Protein AF-A0A2V1HLW5-F1 (afdb_monomer)

Secondary structure (DSSP, 8-state):
---HHHHHHHHHHHHHHHHHHHHHHHHHHHHHTPPPTT------TT---TT---S-PPPHHHHHHHHHHHHHHHHHHHHHHHHH-TTT--

Sequence (90 aa):
MIDWLSLLTVAVVALVASCVLVALFATGIKLFSTPPPDVAYTGSARDDETDDVAGSTRPLAATIGGIACFALAALGVLYGVYLIVPALHG

pLDDT: mean 84.18, std 15.28, range [52.44, 98.12]

Structure (mmCIF, N/CA/C/O backbone):
data_AF-A0A2V1HLW5-F1
#
_entry.id   AF-A0A2V1HLW5-F1
#
loop_
_atom_site.group_PDB
_atom_site.id
_atom_site.type_symbol
_atom_site.label_atom_id
_atom_site.label_alt_id
_atom_site.label_comp_id
_atom_site.label_asym_id
_atom_site.label_entity_id
_atom_site.label_seq_id
_atom_site.pdbx_PDB_ins_code
_atom_site.Cartn_x
_atom_site.Cartn_y
_atom_site.Cartn_z
_atom_site.occupancy
_atom_site.B_iso_or_equiv
_atom_site.auth_seq_id
_atom_site.auth_comp_id
_atom_site.auth_asym_id
_atom_site.auth_atom_id
_atom_site.pdbx_PDB_model_num
ATOM 1 N N . MET A 1 1 ? -17.180 -10.935 28.791 1.00 80.88 1 MET A N 1
ATOM 2 C CA . MET A 1 1 ? -16.936 -12.139 27.965 1.00 80.88 1 MET A CA 1
ATOM 3 C C . MET A 1 1 ? -16.033 -11.717 26.819 1.00 80.88 1 MET A C 1
ATOM 5 O O . MET A 1 1 ? -16.288 -10.657 26.266 1.00 80.88 1 MET A O 1
ATOM 9 N N . ILE A 1 2 ? -14.927 -12.427 26.573 1.00 91.25 2 ILE A N 1
ATOM 10 C CA . ILE A 1 2 ? -13.957 -12.026 25.542 1.00 91.25 2 ILE A CA 1
ATOM 11 C C . ILE A 1 2 ? -14.571 -12.282 24.165 1.00 91.25 2 ILE A C 1
ATOM 13 O O . ILE A 1 2 ? -15.174 -13.334 23.944 1.00 91.25 2 ILE A O 1
ATOM 17 N N . ASP A 1 3 ? -14.446 -11.319 23.262 1.00 92.88 3 ASP A N 1
ATOM 18 C CA . ASP A 1 3 ? -14.939 -11.475 21.901 1.00 92.88 3 ASP A CA 1
ATOM 19 C C . ASP A 1 3 ? -13.835 -12.086 21.030 1.00 92.88 3 ASP A C 1
ATOM 21 O O . ASP A 1 3 ? -12.990 -11.394 20.457 1.00 92.88 3 ASP A O 1
ATOM 25 N N . TRP A 1 4 ? -13.817 -13.419 20.980 1.00 96.88 4 TRP A N 1
ATOM 26 C CA . TRP A 1 4 ? -12.859 -14.190 20.187 1.00 96.88 4 TRP A CA 1
ATOM 27 C C . TRP A 1 4 ? -12.898 -13.834 18.697 1.00 96.88 4 TRP A C 1
ATOM 29 O O . TRP A 1 4 ? -11.872 -13.932 18.022 1.00 96.88 4 TRP A O 1
ATOM 39 N N . LEU A 1 5 ? -14.056 -13.398 18.188 1.00 96.75 5 LEU A N 1
ATOM 40 C CA . LEU A 1 5 ? -14.222 -13.038 16.786 1.00 96.75 5 LEU A CA 1
ATOM 41 C C . LEU A 1 5 ? -13.482 -11.733 16.467 1.00 96.75 5 LEU A C 1
ATOM 43 O O . LEU A 1 5 ? -12.774 -11.663 15.465 1.00 96.75 5 LEU A O 1
ATOM 47 N N . SER A 1 6 ? -13.576 -10.736 17.351 1.00 95.12 6 SER A N 1
ATOM 48 C CA . SER A 1 6 ? -12.870 -9.453 17.213 1.00 95.12 6 SER A CA 1
ATOM 49 C C . SER A 1 6 ? -11.342 -9.601 17.249 1.00 95.12 6 SER A C 1
ATOM 51 O O . SER A 1 6 ? -10.625 -8.888 16.552 1.00 95.12 6 SER A O 1
ATOM 53 N N . LEU A 1 7 ? -10.813 -10.549 18.027 1.00 95.25 7 LEU A N 1
ATOM 54 C CA . LEU A 1 7 ? -9.372 -10.827 18.025 1.00 95.25 7 LEU A CA 1
ATOM 55 C C . LEU A 1 7 ? -8.921 -11.479 16.710 1.00 95.25 7 LEU A C 1
ATOM 57 O O . LEU A 1 7 ? -7.876 -11.121 16.163 1.00 95.25 7 LEU A O 1
ATOM 61 N N . LEU A 1 8 ? -9.717 -12.413 16.184 1.00 97.12 8 LEU A N 1
ATOM 62 C CA . LEU A 1 8 ? -9.416 -13.101 14.930 1.00 97.12 8 LEU A CA 1
ATOM 63 C C . LEU A 1 8 ? -9.443 -12.144 13.731 1.00 97.12 8 LEU A C 1
ATOM 65 O O . LEU A 1 8 ? -8.579 -12.242 12.861 1.00 97.12 8 LEU A O 1
ATOM 69 N N . THR A 1 9 ? -10.382 -11.194 13.687 1.00 96.94 9 THR A N 1
ATOM 70 C CA . THR A 1 9 ? -10.445 -10.206 12.599 1.00 96.94 9 THR A CA 1
ATOM 71 C C . THR A 1 9 ? -9.207 -9.319 12.569 1.00 96.94 9 THR A C 1
ATOM 73 O O . THR A 1 9 ? -8.602 -9.179 11.509 1.00 96.94 9 THR A O 1
ATOM 76 N N . VAL A 1 10 ? -8.768 -8.779 13.710 1.00 95.75 10 VAL A N 1
ATOM 77 C CA . VAL A 1 10 ? -7.544 -7.961 13.783 1.00 95.75 10 VAL A CA 1
ATOM 78 C C . VAL A 1 10 ? -6.321 -8.769 13.355 1.00 95.75 10 VAL A C 1
ATOM 80 O O . VAL A 1 10 ? -5.508 -8.269 12.581 1.00 95.75 10 VAL A O 1
ATOM 83 N N . ALA A 1 11 ? -6.211 -10.025 13.799 1.00 97.31 11 ALA A N 1
ATOM 84 C CA . ALA A 1 11 ? -5.108 -10.899 13.412 1.00 97.31 11 ALA A CA 1
ATOM 85 C C . ALA A 1 11 ? -5.053 -11.115 11.890 1.00 97.31 11 ALA A C 1
ATOM 87 O O . ALA A 1 11 ? -3.991 -10.970 11.283 1.00 97.31 11 ALA A O 1
ATOM 88 N N . VAL A 1 12 ? -6.196 -11.405 11.259 1.00 98.12 12 VAL A N 1
ATOM 89 C CA . VAL A 1 12 ? -6.283 -11.596 9.804 1.00 98.12 12 VA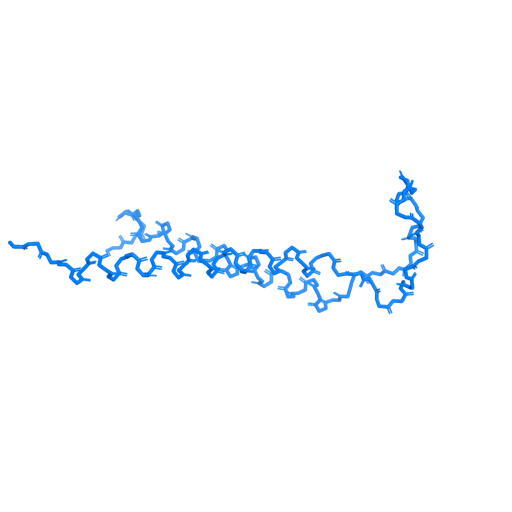L A CA 1
ATOM 90 C C . VAL A 1 12 ? -5.993 -10.295 9.059 1.00 98.12 12 VAL A C 1
ATOM 92 O O . VAL A 1 12 ? -5.198 -10.300 8.122 1.00 98.12 12 VAL A O 1
ATOM 95 N N . VAL A 1 13 ? -6.588 -9.174 9.476 1.00 96.75 13 VAL A N 1
ATOM 96 C CA . VAL A 1 13 ? -6.384 -7.870 8.827 1.00 96.75 13 VAL A CA 1
ATOM 97 C C . VAL A 1 13 ? -4.922 -7.442 8.918 1.00 96.75 13 VAL A C 1
ATOM 99 O O . VAL A 1 13 ? -4.350 -7.046 7.906 1.00 96.75 13 VAL A O 1
ATOM 102 N N . ALA A 1 14 ? -4.292 -7.571 10.088 1.00 95.50 14 ALA A N 1
ATOM 103 C CA . ALA A 1 14 ? -2.885 -7.234 10.277 1.00 95.50 14 ALA A CA 1
ATOM 104 C C . ALA A 1 14 ? -1.967 -8.114 9.416 1.00 95.50 14 ALA A C 1
ATOM 106 O O . ALA A 1 14 ? -1.050 -7.602 8.772 1.00 95.50 14 ALA A O 1
ATOM 107 N N . LEU A 1 15 ? -2.237 -9.423 9.357 1.00 97.94 15 LEU A N 1
ATOM 108 C CA . LEU A 1 15 ? -1.462 -10.356 8.541 1.00 97.94 15 LEU A CA 1
ATOM 109 C C . LEU A 1 15 ? -1.582 -10.024 7.048 1.00 97.94 15 LEU A C 1
ATOM 111 O O . LEU A 1 15 ? -0.572 -9.886 6.363 1.00 97.94 15 LEU A O 1
ATOM 115 N N . VAL A 1 16 ? -2.808 -9.842 6.552 1.00 98.12 16 VAL A N 1
ATOM 116 C CA . VAL A 1 16 ? -3.066 -9.518 5.143 1.00 98.12 16 VAL A CA 1
ATOM 117 C C . VAL A 1 16 ? -2.456 -8.167 4.778 1.00 98.12 16 VAL A C 1
ATOM 119 O O . VAL A 1 16 ? -1.764 -8.073 3.767 1.00 98.12 16 VAL A O 1
ATOM 122 N N . ALA A 1 17 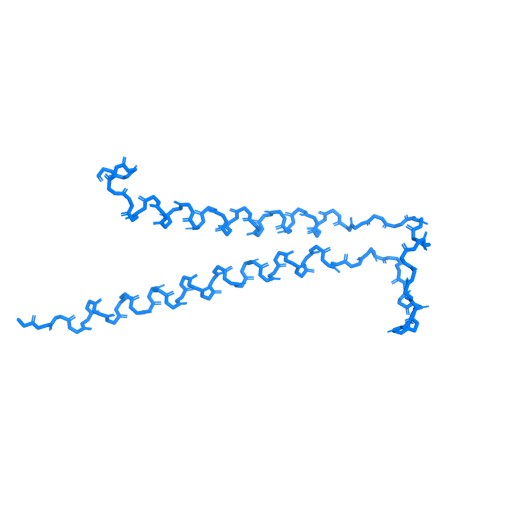? -2.645 -7.137 5.608 1.00 95.56 17 ALA A N 1
ATOM 123 C CA . ALA A 1 17 ? -2.062 -5.817 5.377 1.00 95.56 17 ALA A CA 1
ATOM 124 C C . ALA A 1 17 ? -0.528 -5.879 5.321 1.00 95.56 17 ALA A C 1
ATOM 126 O O . ALA A 1 17 ? 0.080 -5.291 4.425 1.00 95.56 17 ALA A O 1
ATOM 127 N N . SER A 1 18 ? 0.095 -6.641 6.227 1.00 96.88 18 SER A N 1
ATOM 128 C CA . SER A 1 18 ? 1.541 -6.864 6.222 1.00 96.88 18 SER A CA 1
ATOM 129 C C . SER A 1 18 ? 2.000 -7.541 4.928 1.00 96.88 18 SER A C 1
ATOM 131 O O . SER A 1 18 ? 2.879 -7.017 4.244 1.00 96.88 18 SER A O 1
ATOM 133 N N . CYS A 1 19 ? 1.361 -8.646 4.532 1.00 98.00 19 CYS A N 1
ATOM 134 C CA . CYS A 1 19 ? 1.687 -9.343 3.288 1.00 98.00 19 CYS A CA 1
ATOM 135 C C . CYS A 1 19 ? 1.546 -8.435 2.058 1.00 98.00 19 CYS A C 1
ATOM 137 O O . CYS A 1 19 ? 2.419 -8.449 1.193 1.00 98.00 19 CYS A O 1
ATOM 139 N N . VAL A 1 20 ? 0.485 -7.626 1.987 1.00 97.69 20 VAL A N 1
ATOM 140 C CA . VAL A 1 20 ? 0.239 -6.703 0.869 1.00 97.69 20 VAL A CA 1
ATOM 141 C C . VAL A 1 20 ? 1.320 -5.627 0.781 1.00 97.69 20 VAL A C 1
ATOM 143 O O . VAL A 1 20 ? 1.879 -5.422 -0.297 1.00 97.69 20 VAL A O 1
ATOM 146 N N . LEU A 1 21 ? 1.656 -4.961 1.891 1.00 96.69 21 LEU A N 1
ATOM 147 C CA . LEU A 1 21 ? 2.686 -3.916 1.888 1.00 96.69 21 LEU A CA 1
ATOM 148 C C . LEU A 1 21 ? 4.066 -4.477 1.542 1.00 96.69 21 LEU A C 1
ATOM 150 O O . LEU A 1 21 ? 4.781 -3.887 0.731 1.00 96.69 21 LEU A O 1
ATOM 154 N N . VAL A 1 22 ? 4.422 -5.637 2.101 1.00 97.06 22 VAL A N 1
ATOM 155 C CA . VAL A 1 22 ? 5.690 -6.313 1.793 1.00 97.06 22 VAL A CA 1
ATOM 156 C C . VAL A 1 22 ? 5.745 -6.715 0.320 1.00 97.06 22 VAL A C 1
ATOM 158 O O . VAL A 1 22 ? 6.760 -6.481 -0.334 1.00 97.06 22 VAL A O 1
ATOM 161 N N . ALA A 1 23 ? 4.658 -7.261 -0.233 1.00 97.88 23 ALA A N 1
ATOM 162 C CA . ALA A 1 23 ? 4.592 -7.642 -1.640 1.00 97.88 23 ALA A CA 1
ATOM 163 C C . ALA A 1 23 ? 4.701 -6.429 -2.576 1.00 97.88 23 ALA A C 1
ATOM 165 O O . ALA A 1 23 ? 5.465 -6.488 -3.539 1.00 97.88 23 ALA A O 1
ATOM 166 N N . LEU A 1 24 ? 4.003 -5.322 -2.291 1.00 96.25 24 LEU A N 1
ATOM 167 C CA . LEU A 1 24 ? 4.115 -4.075 -3.060 1.00 96.25 24 LEU A CA 1
ATOM 168 C C . LEU A 1 24 ? 5.547 -3.538 -3.045 1.00 96.25 24 LEU A C 1
ATOM 170 O O . LEU A 1 24 ? 6.104 -3.227 -4.096 1.00 96.25 24 LEU A O 1
ATOM 174 N N . PHE A 1 25 ? 6.168 -3.483 -1.868 1.00 94.06 25 PHE A N 1
ATOM 175 C CA . PHE A 1 25 ? 7.531 -2.987 -1.717 1.00 94.06 25 PHE A CA 1
ATOM 176 C C . PHE A 1 25 ? 8.551 -3.874 -2.447 1.00 94.06 25 PHE A C 1
ATOM 178 O O . PHE A 1 25 ? 9.355 -3.382 -3.241 1.00 94.06 25 PHE A O 1
ATOM 185 N N . ALA A 1 26 ? 8.479 -5.195 -2.251 1.00 95.50 26 ALA A N 1
ATOM 186 C CA . ALA A 1 26 ? 9.348 -6.155 -2.930 1.00 95.50 26 ALA A CA 1
ATOM 187 C C . ALA A 1 26 ? 9.162 -6.123 -4.456 1.00 95.50 26 ALA A C 1
ATOM 189 O O . ALA A 1 26 ? 10.140 -6.189 -5.202 1.00 95.50 26 ALA A O 1
ATOM 190 N N . THR A 1 27 ? 7.921 -5.968 -4.927 1.00 94.75 27 THR A N 1
ATOM 191 C CA . THR A 1 27 ? 7.608 -5.818 -6.356 1.00 94.75 27 THR A CA 1
ATOM 192 C C . THR A 1 27 ? 8.194 -4.523 -6.918 1.00 94.75 27 THR A C 1
ATOM 194 O O . THR A 1 27 ? 8.772 -4.550 -8.002 1.00 94.75 27 THR A O 1
ATOM 197 N N . GLY A 1 28 ? 8.138 -3.415 -6.172 1.00 92.94 28 GLY A N 1
ATOM 198 C CA . GLY A 1 28 ? 8.773 -2.150 -6.551 1.00 92.94 28 GLY A CA 1
ATOM 199 C C . GLY A 1 28 ? 10.290 -2.278 -6.729 1.00 92.94 28 GLY A C 1
ATOM 200 O O . GLY A 1 28 ? 10.826 -1.846 -7.750 1.00 92.94 28 GLY A O 1
ATOM 201 N N . ILE A 1 29 ? 10.974 -2.944 -5.789 1.00 93.69 29 ILE A N 1
ATOM 202 C CA . ILE A 1 29 ? 12.418 -3.231 -5.896 1.00 93.69 29 ILE A CA 1
ATOM 203 C C . ILE A 1 29 ? 12.707 -4.099 -7.123 1.00 93.69 29 ILE A C 1
ATOM 205 O O . ILE A 1 29 ? 13.595 -3.777 -7.913 1.00 93.69 29 ILE A O 1
ATOM 209 N N . LYS A 1 30 ? 11.937 -5.179 -7.315 1.00 91.25 30 LYS A N 1
ATOM 210 C CA . LYS A 1 30 ? 12.057 -6.050 -8.492 1.00 91.25 30 LYS A CA 1
ATOM 211 C C . LYS A 1 30 ? 11.934 -5.261 -9.792 1.00 91.25 30 LYS A C 1
ATOM 213 O O . LYS A 1 30 ? 12.727 -5.484 -10.700 1.00 91.25 30 LYS A O 1
ATOM 218 N N . LEU A 1 31 ? 10.970 -4.343 -9.877 1.00 90.06 31 LEU A N 1
ATOM 219 C CA . LEU A 1 31 ? 10.737 -3.574 -11.093 1.00 90.06 31 LEU A CA 1
ATOM 220 C C . LEU A 1 31 ? 11.882 -2.596 -11.375 1.00 90.06 31 LEU A C 1
ATOM 222 O O . LEU A 1 31 ? 12.356 -2.535 -12.506 1.00 90.06 31 LEU A O 1
ATOM 226 N N . PHE A 1 32 ? 12.429 -1.925 -10.362 1.00 86.50 32 PHE A N 1
ATOM 227 C CA . PHE A 1 32 ? 13.617 -1.080 -10.547 1.00 86.50 32 PHE A CA 1
ATOM 228 C C . PHE A 1 32 ? 14.899 -1.852 -10.871 1.00 86.50 32 PHE A C 1
ATOM 230 O O . PHE A 1 32 ? 15.823 -1.287 -11.462 1.00 86.50 32 PHE A O 1
ATOM 237 N N . SER A 1 33 ? 14.938 -3.140 -10.536 1.00 88.25 33 SER A N 1
ATOM 238 C CA . SER A 1 33 ? 16.013 -4.049 -10.926 1.00 88.25 33 SER A CA 1
ATOM 239 C C . SER A 1 33 ? 15.847 -4.620 -12.343 1.00 88.25 33 SER A C 1
ATOM 241 O O . SER A 1 33 ? 16.684 -5.420 -12.760 1.00 88.25 33 SER A O 1
ATOM 243 N N . THR A 1 34 ? 14.792 -4.259 -13.087 1.00 85.81 34 THR A N 1
ATOM 244 C CA . THR A 1 34 ? 14.572 -4.788 -14.443 1.00 85.81 34 THR A CA 1
ATOM 245 C C . THR A 1 34 ? 15.652 -4.256 -15.390 1.00 85.81 34 THR A C 1
ATOM 247 O O . THR A 1 34 ? 15.783 -3.033 -15.522 1.00 85.81 34 THR A O 1
ATOM 250 N N . PRO A 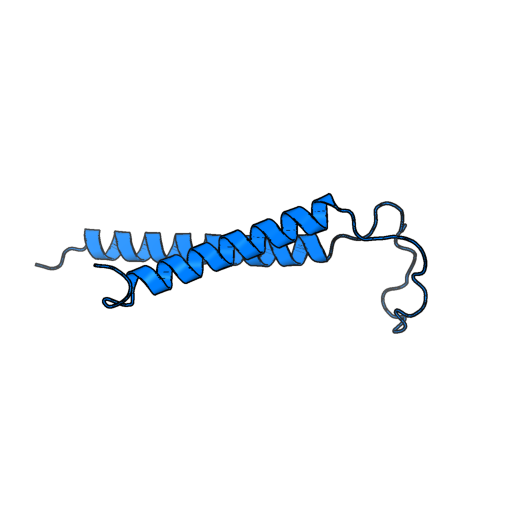1 35 ? 16.419 -5.134 -16.059 1.00 78.75 35 PRO A N 1
ATOM 251 C CA . PRO A 1 35 ? 17.447 -4.702 -16.989 1.00 78.75 35 PRO A CA 1
ATOM 252 C C . PRO A 1 35 ? 16.828 -4.090 -18.259 1.00 78.75 35 PRO A C 1
ATOM 254 O O . PRO A 1 35 ? 15.671 -4.375 -18.590 1.00 78.75 35 PRO A O 1
ATOM 257 N N . PRO A 1 36 ? 17.578 -3.244 -18.982 1.00 77.62 36 PRO A N 1
ATOM 258 C CA . PRO A 1 36 ? 17.174 -2.758 -20.296 1.00 77.62 36 PRO A CA 1
ATOM 259 C C . PRO A 1 36 ? 16.908 -3.905 -21.299 1.00 77.62 36 PRO A C 1
ATOM 261 O O . PRO A 1 36 ? 17.551 -4.951 -21.208 1.00 77.62 36 PRO A O 1
ATOM 264 N N . PRO A 1 37 ? 15.975 -3.744 -22.256 1.00 70.56 37 PRO A N 1
ATOM 265 C CA . PRO A 1 37 ? 15.506 -4.835 -23.125 1.00 70.56 37 PRO A CA 1
ATOM 266 C C . PRO A 1 37 ? 16.509 -5.367 -24.173 1.00 70.56 37 PRO A C 1
ATOM 268 O O . PRO A 1 37 ? 16.158 -6.242 -24.963 1.00 70.56 37 PRO A O 1
ATOM 271 N N . ASP A 1 38 ? 17.759 -4.912 -24.150 1.00 66.81 38 ASP A N 1
ATOM 272 C CA . ASP A 1 38 ? 18.754 -5.153 -25.203 1.00 66.81 38 ASP A CA 1
ATOM 273 C C . ASP A 1 38 ? 20.117 -5.585 -24.634 1.00 66.81 38 ASP A C 1
ATOM 275 O O . ASP A 1 38 ? 21.058 -5.859 -25.380 1.00 66.81 38 ASP A O 1
ATOM 279 N N . VAL A 1 39 ? 20.216 -5.736 -23.308 1.00 61.66 39 VAL A N 1
ATOM 280 C CA . VAL A 1 39 ? 21.387 -6.333 -22.661 1.00 61.66 39 VAL A CA 1
ATOM 281 C C . VAL A 1 39 ? 21.223 -7.852 -22.599 1.00 61.66 39 VAL A C 1
ATOM 283 O O . VAL A 1 39 ? 20.645 -8.413 -21.668 1.00 61.66 39 VAL A O 1
ATOM 286 N N . ALA A 1 40 ? 21.734 -8.553 -23.613 1.00 59.59 40 ALA A N 1
ATOM 287 C CA . ALA A 1 40 ? 22.049 -9.968 -23.449 1.00 59.59 40 ALA A CA 1
ATOM 288 C C . ALA A 1 40 ? 23.023 -10.088 -22.262 1.00 59.59 40 ALA A C 1
ATOM 290 O O . ALA A 1 40 ? 24.046 -9.412 -22.240 1.00 59.59 40 ALA A O 1
ATOM 291 N N . TYR A 1 41 ? 22.690 -10.887 -21.246 1.00 61.91 41 TYR A N 1
ATOM 292 C CA . TYR A 1 41 ? 23.539 -11.082 -20.068 1.00 61.91 41 TYR A CA 1
ATOM 293 C C . TYR A 1 41 ? 24.874 -11.721 -20.494 1.00 61.91 41 TYR A C 1
ATOM 295 O O . TYR A 1 41 ? 24.955 -12.935 -20.671 1.00 61.91 41 TYR A O 1
ATOM 303 N N . THR A 1 42 ? 25.907 -10.903 -20.708 1.00 56.03 42 THR A N 1
ATOM 304 C CA . THR A 1 42 ? 27.254 -11.330 -21.133 1.00 56.03 42 THR A CA 1
ATOM 305 C C . THR A 1 42 ? 28.324 -11.013 -20.085 1.00 56.03 42 THR A C 1
ATOM 307 O O . THR A 1 42 ? 29.457 -10.716 -20.445 1.00 56.03 42 THR A O 1
ATOM 310 N N . GLY A 1 43 ? 27.985 -11.058 -18.794 1.00 55.09 43 GLY A N 1
ATOM 311 C CA . GLY A 1 43 ? 28.939 -10.850 -17.700 1.00 55.09 43 GLY A CA 1
ATOM 312 C C . GLY A 1 43 ? 29.074 -12.103 -16.842 1.00 55.09 43 GLY A C 1
ATOM 313 O O . GLY A 1 43 ? 28.078 -12.616 -16.330 1.00 55.09 43 GLY A O 1
ATOM 314 N N . SER A 1 44 ? 30.296 -12.620 -16.683 1.00 57.47 44 SER A N 1
ATOM 315 C CA . SER A 1 44 ? 30.578 -13.608 -15.635 1.00 57.47 44 SER A CA 1
ATOM 316 C C . SER A 1 44 ? 30.327 -12.950 -14.279 1.00 57.47 44 SER A C 1
ATOM 318 O O . SER A 1 44 ? 30.706 -11.802 -14.109 1.00 57.47 44 SER A O 1
ATOM 320 N N . ALA A 1 45 ? 29.696 -13.643 -13.330 1.00 58.41 45 ALA A N 1
ATOM 321 C CA . ALA A 1 45 ? 29.160 -13.086 -12.078 1.00 58.41 45 ALA A CA 1
ATOM 322 C C . ALA A 1 45 ? 30.193 -12.490 -11.076 1.00 58.41 45 ALA A C 1
ATOM 324 O O . ALA A 1 45 ? 29.977 -12.572 -9.866 1.00 58.41 45 ALA A O 1
ATOM 325 N N . ARG A 1 46 ? 31.344 -11.973 -11.531 1.00 59.47 46 ARG A N 1
ATOM 326 C CA . ARG A 1 46 ? 32.482 -11.593 -10.689 1.00 59.47 46 ARG A CA 1
ATOM 327 C C . ARG A 1 46 ? 33.386 -10.466 -11.226 1.00 59.47 46 ARG A C 1
ATOM 329 O O . ARG A 1 46 ? 34.496 -10.352 -10.713 1.00 59.47 46 ARG A O 1
ATOM 336 N N . ASP A 1 47 ? 32.985 -9.663 -12.210 1.00 55.16 47 ASP A N 1
ATOM 337 C CA . ASP A 1 47 ? 33.690 -8.406 -12.506 1.00 55.16 47 ASP A CA 1
ATOM 338 C C . ASP A 1 47 ? 32.996 -7.220 -11.818 1.00 55.16 47 ASP A C 1
ATOM 340 O O . ASP A 1 47 ? 31.794 -7.001 -11.916 1.00 55.16 47 ASP A O 1
ATOM 344 N N . ASP A 1 48 ? 33.777 -6.512 -11.007 1.00 60.22 48 ASP A N 1
ATOM 345 C CA . ASP A 1 48 ? 33.341 -5.526 -10.014 1.00 60.22 48 ASP A CA 1
ATOM 346 C C . ASP A 1 48 ? 33.518 -4.086 -10.536 1.00 60.22 48 ASP A C 1
ATOM 348 O O . ASP A 1 48 ? 33.894 -3.185 -9.794 1.00 60.22 48 ASP A O 1
ATOM 352 N N . GLU A 1 49 ? 33.276 -3.855 -11.831 1.00 57.75 49 GLU A N 1
ATOM 353 C CA . GLU A 1 49 ? 33.288 -2.512 -12.425 1.00 57.75 49 GLU A CA 1
ATOM 354 C C . GLU A 1 49 ? 32.020 -2.281 -13.257 1.00 57.75 49 GLU A C 1
ATOM 356 O O . GLU A 1 49 ? 31.901 -2.672 -14.414 1.00 57.75 49 GLU A O 1
ATOM 361 N N . THR A 1 50 ? 31.045 -1.593 -12.658 1.00 56.50 50 THR A N 1
ATOM 362 C CA . THR A 1 50 ? 29.837 -1.065 -13.323 1.00 56.50 50 THR A CA 1
ATOM 363 C C . THR A 1 50 ? 30.103 0.152 -14.227 1.00 56.50 50 THR A C 1
ATOM 365 O O . THR A 1 50 ? 29.172 0.907 -14.507 1.00 56.50 50 THR A O 1
ATOM 368 N N . ASP A 1 51 ? 31.341 0.379 -14.674 1.00 53.91 51 ASP A N 1
ATOM 369 C CA . ASP A 1 51 ? 31.722 1.614 -15.381 1.00 53.91 51 ASP A CA 1
ATOM 370 C C . ASP A 1 51 ? 31.452 1.588 -16.902 1.00 53.91 51 ASP A C 1
ATOM 372 O O . ASP A 1 51 ? 31.466 2.639 -17.539 1.00 53.91 51 ASP A O 1
ATOM 376 N N . ASP A 1 52 ? 31.064 0.441 -17.478 1.00 52.44 52 ASP A N 1
ATOM 377 C CA . ASP A 1 52 ? 30.879 0.281 -18.933 1.00 52.44 52 ASP A CA 1
ATOM 378 C C . ASP A 1 52 ? 29.441 -0.085 -19.366 1.00 52.44 52 ASP A C 1
ATOM 380 O O . ASP A 1 52 ? 29.216 -1.020 -20.136 1.00 52.44 52 ASP A O 1
ATOM 384 N N . VAL A 1 5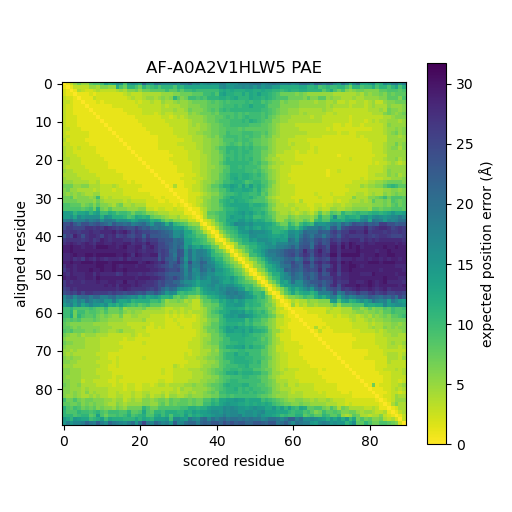3 ? 28.422 0.673 -18.936 1.00 55.66 53 VAL A N 1
ATOM 385 C CA . VAL A 1 53 ? 27.077 0.595 -19.559 1.00 55.66 53 VAL A CA 1
ATOM 386 C C . VAL A 1 53 ? 26.633 1.957 -20.084 1.00 55.66 53 VAL A C 1
ATOM 388 O O . VAL A 1 53 ? 25.649 2.553 -19.646 1.00 55.66 53 VAL A O 1
ATOM 391 N N . ALA A 1 54 ? 27.354 2.454 -21.086 1.00 54.16 54 ALA A N 1
ATOM 392 C CA . ALA A 1 54 ? 26.838 3.490 -21.967 1.00 54.16 54 ALA A CA 1
ATOM 393 C C . ALA A 1 54 ? 25.877 2.850 -22.987 1.00 54.16 54 ALA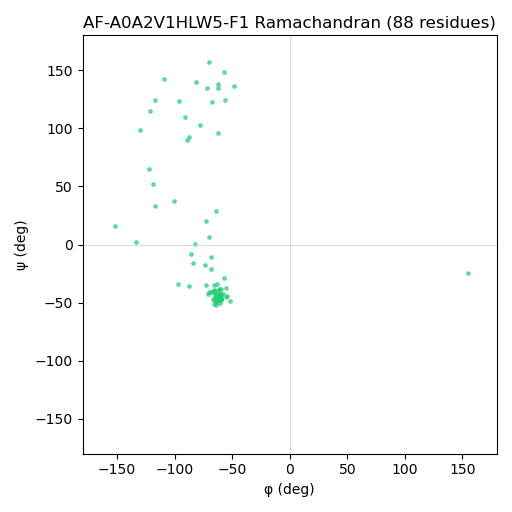 A C 1
ATOM 395 O O . ALA A 1 54 ? 26.318 2.247 -23.962 1.00 54.16 54 ALA A O 1
ATOM 396 N N . GLY A 1 55 ? 24.558 2.994 -22.793 1.00 54.81 55 GLY A N 1
ATOM 397 C CA . GLY A 1 55 ? 23.639 2.914 -23.938 1.00 54.81 55 GLY A CA 1
ATOM 398 C C . GLY A 1 55 ? 22.190 2.502 -23.702 1.00 54.81 55 GLY A C 1
ATOM 399 O O . GLY A 1 55 ? 21.348 2.896 -24.504 1.00 54.81 55 GLY A O 1
ATOM 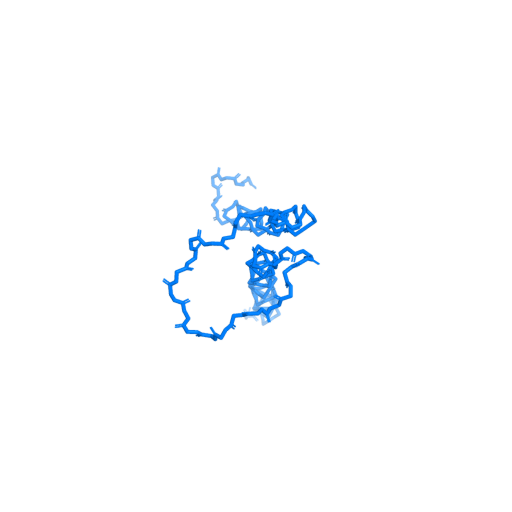400 N N . SER A 1 56 ? 21.842 1.773 -22.640 1.00 59.41 56 SER A N 1
ATOM 401 C CA . SER A 1 56 ? 20.472 1.255 -22.498 1.00 59.41 56 SER A CA 1
ATOM 402 C C . SER A 1 56 ? 19.803 1.745 -21.209 1.00 59.41 56 SER A C 1
ATOM 404 O O . SER A 1 56 ? 20.229 1.489 -20.084 1.00 59.41 56 SER A O 1
ATOM 406 N N . THR A 1 57 ? 18.751 2.551 -21.378 1.00 66.69 57 THR A N 1
ATOM 407 C CA . THR A 1 57 ? 17.968 3.099 -20.262 1.00 66.69 57 THR A CA 1
ATOM 408 C C . THR A 1 57 ? 16.972 2.048 -19.781 1.00 66.69 57 THR A C 1
ATOM 410 O O . THR A 1 57 ? 16.352 1.353 -20.586 1.00 66.69 57 THR A O 1
ATOM 413 N N . ARG A 1 58 ? 16.795 1.941 -18.457 1.00 72.50 58 ARG A N 1
ATOM 414 C CA . ARG A 1 58 ? 15.755 1.100 -17.841 1.00 72.50 58 ARG A CA 1
ATOM 415 C C . ARG A 1 58 ? 14.390 1.344 -18.505 1.00 72.50 58 ARG A C 1
ATOM 417 O O . ARG A 1 58 ? 14.033 2.505 -18.724 1.00 72.50 58 ARG A O 1
ATOM 424 N N . PRO A 1 59 ? 13.606 0.292 -18.803 1.00 82.38 59 PRO A N 1
ATOM 425 C CA . PRO A 1 59 ? 12.357 0.457 -19.533 1.00 82.38 59 PRO A CA 1
ATOM 426 C C . PRO A 1 59 ? 11.375 1.335 -18.745 1.00 82.38 59 PRO A C 1
ATOM 428 O O . PRO A 1 59 ? 11.168 1.136 -17.548 1.00 82.38 59 PRO A O 1
ATOM 431 N N . LEU A 1 60 ? 10.725 2.289 -19.426 1.00 83.06 60 LEU A N 1
ATOM 432 C CA . LEU A 1 60 ? 9.799 3.248 -18.801 1.00 83.06 60 LEU A CA 1
ATOM 433 C C . LEU A 1 60 ? 8.670 2.563 -18.023 1.00 83.06 60 LEU A C 1
ATOM 435 O O . LEU A 1 60 ? 8.301 3.025 -16.946 1.00 83.06 60 LEU A O 1
ATOM 439 N N . ALA A 1 61 ? 8.160 1.438 -18.531 1.00 85.69 61 ALA A N 1
ATOM 440 C CA . ALA A 1 61 ? 7.134 0.652 -17.849 1.00 85.69 61 ALA A CA 1
ATOM 441 C C . ALA A 1 61 ? 7.606 0.155 -16.472 1.00 85.69 61 ALA A C 1
ATOM 443 O O . ALA A 1 61 ? 6.838 0.186 -15.510 1.00 85.69 61 ALA A O 1
ATOM 444 N N . ALA A 1 62 ? 8.877 -0.244 -16.358 1.00 87.38 62 ALA A N 1
ATOM 445 C CA . ALA A 1 62 ? 9.443 -0.704 -15.099 1.00 87.38 62 ALA A CA 1
ATOM 446 C C . ALA A 1 62 ? 9.670 0.448 -14.110 1.00 87.38 62 ALA A C 1
ATOM 448 O O . ALA A 1 62 ? 9.439 0.303 -12.911 1.00 87.38 62 ALA A O 1
ATOM 449 N N . THR A 1 63 ? 10.039 1.627 -14.611 1.00 87.75 63 THR A N 1
ATOM 450 C CA . THR A 1 63 ? 10.150 2.831 -13.782 1.00 87.75 63 THR A CA 1
ATOM 451 C C . THR A 1 63 ? 8.785 3.269 -13.251 1.00 87.75 63 THR A C 1
ATOM 453 O O . THR A 1 63 ? 8.620 3.450 -12.047 1.00 87.75 63 THR A O 1
ATOM 456 N N . ILE A 1 64 ? 7.784 3.395 -14.129 1.00 92.62 64 ILE A N 1
ATOM 457 C CA . ILE A 1 64 ? 6.434 3.844 -13.759 1.00 92.62 64 ILE A CA 1
ATOM 458 C C . ILE A 1 64 ? 5.780 2.847 -12.799 1.00 92.62 64 ILE A C 1
ATOM 460 O O . ILE A 1 64 ? 5.230 3.254 -11.778 1.00 92.62 64 ILE A O 1
ATOM 464 N N . GLY A 1 65 ? 5.870 1.543 -13.082 1.00 91.88 65 GLY A N 1
ATOM 465 C CA . GLY A 1 65 ? 5.304 0.523 -12.201 1.00 91.88 65 GLY A CA 1
ATOM 466 C C . GLY A 1 65 ? 6.006 0.453 -10.839 1.00 91.88 65 GLY A C 1
ATOM 467 O O . GLY A 1 65 ? 5.340 0.249 -9.824 1.00 91.88 65 GLY A O 1
ATOM 468 N N . GLY A 1 66 ? 7.323 0.689 -10.793 1.00 92.44 66 GLY A N 1
ATOM 469 C CA . GLY A 1 66 ? 8.088 0.752 -9.552 1.00 92.44 66 GLY A CA 1
ATOM 470 C C . GLY A 1 66 ? 7.612 1.919 -8.695 1.00 92.44 66 GLY A C 1
ATOM 471 O O . GLY A 1 66 ? 7.203 1.718 -7.553 1.00 92.44 66 GLY A O 1
ATOM 472 N N . ILE A 1 67 ? 7.554 3.121 -9.282 1.00 94.31 67 ILE A N 1
ATOM 473 C CA . ILE A 1 67 ? 7.031 4.327 -8.623 1.00 94.31 67 ILE A CA 1
ATOM 474 C C . ILE A 1 67 ? 5.603 4.096 -8.116 1.00 94.31 67 ILE A C 1
ATOM 476 O O . ILE A 1 67 ? 5.309 4.425 -6.970 1.00 94.31 67 ILE A O 1
ATOM 480 N N . ALA A 1 68 ? 4.731 3.489 -8.926 1.00 96.44 68 ALA A N 1
ATOM 481 C CA . ALA A 1 68 ? 3.361 3.184 -8.525 1.00 96.44 68 ALA A CA 1
ATOM 482 C C . ALA A 1 68 ? 3.304 2.235 -7.313 1.00 96.44 68 ALA A C 1
ATOM 484 O O . ALA A 1 68 ? 2.562 2.506 -6.370 1.00 96.44 68 ALA A O 1
ATOM 485 N N . CYS A 1 69 ? 4.115 1.169 -7.284 1.00 95.19 69 CYS A N 1
ATOM 486 C CA . CYS A 1 69 ? 4.205 0.264 -6.130 1.00 95.19 69 CYS A CA 1
ATOM 487 C C . CYS A 1 69 ? 4.645 0.990 -4.853 1.00 95.19 69 CYS A C 1
ATOM 489 O O . CYS A 1 69 ? 4.019 0.823 -3.805 1.00 95.19 69 CYS A O 1
ATOM 491 N N . PHE A 1 70 ? 5.689 1.821 -4.934 1.00 94.25 70 PHE A N 1
ATOM 492 C CA . PHE A 1 70 ? 6.163 2.598 -3.786 1.00 94.25 70 PHE A CA 1
ATOM 493 C C . PHE A 1 70 ? 5.137 3.634 -3.324 1.00 94.25 70 PHE A C 1
ATOM 495 O O . PHE A 1 70 ? 4.933 3.785 -2.121 1.00 94.25 70 PHE A O 1
ATOM 502 N N . ALA A 1 71 ? 4.455 4.308 -4.252 1.00 97.44 71 ALA A N 1
ATOM 503 C CA . ALA A 1 71 ? 3.399 5.260 -3.929 1.00 97.44 71 ALA A CA 1
ATOM 504 C C . ALA A 1 71 ? 2.228 4.574 -3.212 1.00 97.44 71 ALA A C 1
ATOM 506 O O . ALA A 1 71 ? 1.779 5.061 -2.178 1.00 97.44 71 ALA A O 1
ATOM 507 N N . LEU A 1 72 ? 1.774 3.414 -3.700 1.00 97.38 72 L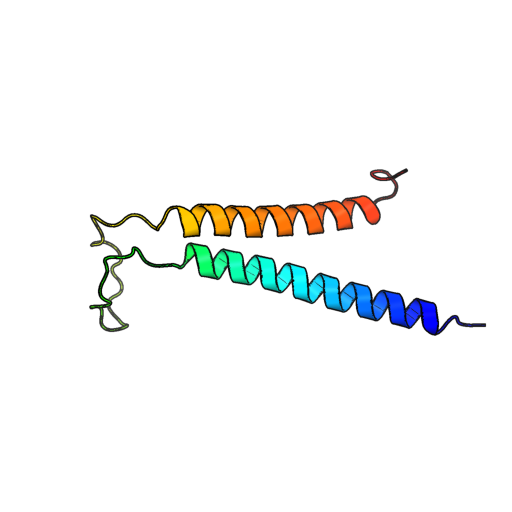EU A N 1
ATOM 508 C CA . LEU A 1 72 ? 0.721 2.632 -3.047 1.00 97.38 72 LEU A CA 1
ATOM 509 C C . LEU A 1 72 ? 1.139 2.148 -1.653 1.00 97.38 72 LEU A C 1
ATOM 511 O O . LEU A 1 72 ? 0.350 2.246 -0.714 1.00 97.38 72 LEU A O 1
ATOM 515 N N . ALA A 1 73 ? 2.378 1.676 -1.491 1.00 96.00 73 ALA A N 1
ATOM 516 C CA . ALA A 1 73 ? 2.899 1.275 -0.187 1.00 96.00 73 ALA A CA 1
ATOM 517 C C . ALA A 1 73 ? 2.968 2.464 0.789 1.00 96.00 73 ALA A C 1
ATOM 519 O O . ALA A 1 73 ? 2.514 2.353 1.928 1.00 96.00 73 ALA A O 1
ATOM 520 N N . ALA A 1 74 ? 3.469 3.616 0.334 1.00 96.62 74 ALA A N 1
ATOM 521 C CA . ALA A 1 74 ? 3.524 4.838 1.129 1.00 96.62 74 ALA A CA 1
ATOM 522 C C . ALA A 1 74 ? 2.123 5.311 1.537 1.00 96.62 74 ALA A C 1
ATOM 524 O O . ALA A 1 74 ? 1.907 5.619 2.705 1.00 96.62 74 ALA A O 1
ATOM 525 N N . LEU A 1 75 ? 1.156 5.304 0.614 1.00 97.75 75 LEU A N 1
ATOM 526 C CA . LEU A 1 75 ? -0.241 5.632 0.912 1.00 97.75 75 LEU A CA 1
ATOM 527 C C . LEU A 1 75 ? -0.838 4.681 1.954 1.00 97.75 75 LEU A C 1
ATOM 529 O O . LEU A 1 75 ? -1.492 5.145 2.882 1.00 97.75 75 LEU A O 1
ATOM 533 N N . GLY A 1 76 ? -0.580 3.375 1.847 1.00 95.50 76 GLY A N 1
ATOM 534 C CA . GLY A 1 76 ? -1.032 2.395 2.835 1.00 95.50 76 GLY A CA 1
ATOM 535 C C . GLY A 1 76 ? -0.460 2.655 4.233 1.00 95.50 76 GLY A C 1
ATOM 536 O O . GLY A 1 76 ? -1.200 2.634 5.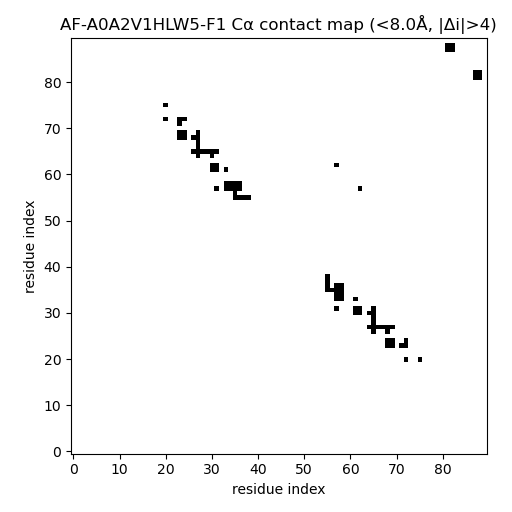215 1.00 95.50 76 GLY A O 1
ATOM 537 N N . VAL A 1 77 ? 0.835 2.971 4.328 1.00 94.81 77 VAL A N 1
ATOM 538 C CA . VAL A 1 77 ? 1.482 3.331 5.602 1.00 94.81 77 VAL A CA 1
ATOM 539 C C . VAL A 1 77 ? 0.925 4.641 6.156 1.00 94.81 77 VAL A C 1
ATOM 541 O O . VAL A 1 77 ? 0.564 4.696 7.328 1.00 94.81 77 VAL A O 1
ATOM 544 N N . LEU A 1 78 ? 0.817 5.683 5.328 1.00 96.31 78 LEU A N 1
ATOM 545 C CA . LEU A 1 78 ? 0.275 6.981 5.736 1.00 96.31 78 LEU A CA 1
ATOM 546 C C . LEU A 1 7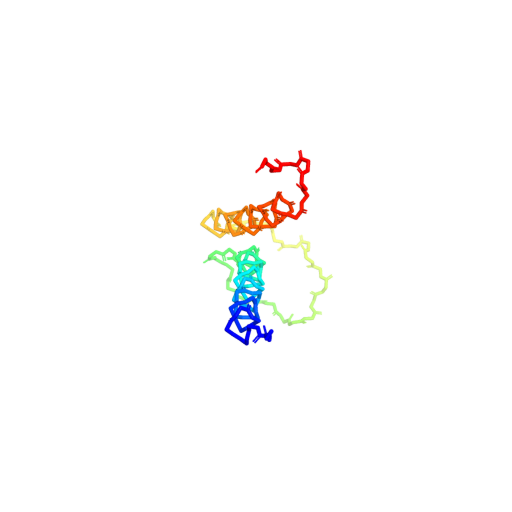8 ? -1.173 6.864 6.204 1.00 96.31 78 LEU A C 1
ATOM 548 O O . LEU A 1 78 ? -1.540 7.499 7.185 1.00 96.31 78 LEU A O 1
ATOM 552 N N . TYR A 1 79 ? -1.974 6.020 5.555 1.00 95.25 79 TYR A N 1
ATOM 553 C CA . TYR A 1 79 ? -3.332 5.726 5.993 1.00 95.25 79 TYR A CA 1
ATOM 554 C C . TYR A 1 79 ? -3.353 4.980 7.335 1.00 95.25 79 TYR A C 1
ATOM 556 O O . TYR A 1 79 ? -4.142 5.314 8.215 1.00 95.25 79 TYR A O 1
ATOM 564 N N . GLY A 1 80 ? -2.443 4.025 7.543 1.00 90.88 80 GLY A N 1
ATOM 565 C CA . GLY A 1 80 ? -2.267 3.374 8.843 1.00 90.88 80 GLY A CA 1
ATOM 566 C C . GLY A 1 80 ? -1.904 4.368 9.952 1.00 90.88 80 GLY A C 1
ATOM 567 O O . GLY A 1 80 ? -2.530 4.366 11.007 1.00 90.88 80 GLY A O 1
ATOM 568 N N . VAL A 1 81 ? -0.945 5.264 9.702 1.00 92.88 81 VAL A N 1
ATOM 569 C CA . VAL A 1 81 ? -0.564 6.334 10.643 1.00 92.88 81 VAL A CA 1
ATOM 570 C C . VAL A 1 81 ? -1.732 7.281 10.896 1.00 92.88 81 VAL A C 1
ATOM 572 O O . VAL A 1 81 ? -2.003 7.607 12.052 1.00 92.88 81 VAL A O 1
ATOM 575 N N . TYR A 1 82 ? -2.443 7.674 9.834 1.00 93.62 82 TYR A N 1
ATOM 576 C CA . TYR A 1 82 ? -3.648 8.487 9.922 1.00 93.62 82 TYR A CA 1
ATOM 577 C C . TYR A 1 82 ? -4.628 7.857 10.899 1.00 93.62 82 TYR A C 1
ATOM 579 O O . TYR A 1 82 ? -5.023 8.563 11.806 1.00 93.62 82 TYR A O 1
ATOM 587 N N . LEU A 1 83 ? -4.920 6.552 10.796 1.00 89.69 83 LEU A N 1
ATOM 588 C CA . LEU A 1 83 ? -5.840 5.812 11.674 1.00 89.69 83 LEU A CA 1
ATOM 589 C C . LEU A 1 83 ? -5.322 5.519 13.093 1.00 89.69 83 LEU A C 1
ATOM 591 O O . LEU A 1 83 ? -6.120 5.183 13.961 1.00 89.69 83 LEU A O 1
ATOM 595 N N . ILE A 1 84 ? -4.017 5.604 13.357 1.00 89.25 84 ILE A N 1
ATOM 596 C CA . ILE A 1 84 ? -3.462 5.382 14.706 1.00 89.25 84 ILE A CA 1
ATOM 597 C C . ILE A 1 84 ? -3.462 6.680 15.515 1.00 89.25 84 ILE A C 1
ATOM 599 O O . ILE A 1 84 ? -3.673 6.642 16.725 1.00 89.25 84 ILE A O 1
ATOM 603 N N . VAL A 1 85 ? -3.209 7.821 14.867 1.00 93.25 85 VAL A N 1
ATOM 604 C CA . VAL A 1 85 ? -3.057 9.115 15.542 1.00 93.25 85 VAL A CA 1
ATOM 605 C C . VAL A 1 85 ? -4.415 9.832 15.628 1.00 93.25 85 VAL A C 1
ATOM 607 O O . VAL A 1 85 ? -4.873 10.360 14.614 1.00 93.25 85 VAL A O 1
ATOM 610 N N . PRO A 1 86 ? -5.027 9.967 16.824 1.00 85.75 86 PRO A N 1
ATOM 611 C CA . PRO A 1 86 ? -6.362 10.567 16.983 1.00 85.75 86 PRO A CA 1
ATOM 612 C C . PRO A 1 86 ? -6.420 12.073 16.700 1.00 85.75 86 PRO A C 1
ATOM 614 O O . PRO A 1 86 ? -7.485 12.666 16.666 1.00 85.75 86 PRO A O 1
ATOM 617 N N . ALA A 1 87 ? -5.269 12.733 16.556 1.00 85.56 87 ALA A N 1
ATOM 618 C CA . ALA A 1 87 ? -5.201 14.133 16.140 1.00 85.56 87 ALA A CA 1
ATOM 619 C C . ALA A 1 87 ? -5.261 14.301 14.609 1.00 85.56 87 ALA A C 1
ATOM 621 O O . ALA A 1 87 ? -5.450 15.416 14.130 1.00 85.56 87 ALA A O 1
ATOM 622 N N . LEU A 1 88 ? -5.042 13.220 13.845 1.00 82.31 88 LEU A N 1
ATOM 623 C CA . LEU A 1 88 ? -5.044 13.237 12.381 1.00 82.31 88 LEU A CA 1
ATOM 624 C C . LEU A 1 88 ? -6.394 12.792 11.810 1.00 82.31 88 LEU A C 1
ATOM 626 O O . LEU A 1 88 ? -6.809 13.337 10.790 1.00 82.31 88 LEU A O 1
ATOM 630 N N . HIS A 1 89 ? -7.086 11.861 12.470 1.00 79.94 89 HIS A N 1
ATOM 631 C CA . HIS A 1 89 ? -8.455 11.456 12.144 1.00 79.94 89 HIS A CA 1
ATOM 632 C C . HIS A 1 89 ? -9.430 11.942 13.222 1.00 79.94 89 HIS A C 1
ATOM 634 O O . HIS A 1 89 ? -9.078 11.954 14.396 1.00 79.94 89 HIS A O 1
ATOM 640 N N . GLY A 1 90 ? -10.628 12.370 12.820 1.00 68.69 90 GLY A N 1
ATOM 641 C CA . GLY A 1 90 ? -11.696 12.786 13.740 1.00 68.69 90 GLY A CA 1
ATOM 642 C C . GLY A 1 90 ? -12.527 11.617 14.241 1.00 68.69 90 GLY A C 1
ATOM 643 O O . GLY A 1 90 ? -12.699 10.656 13.458 1.00 68.69 90 GLY A O 1
#

Radius of gyration: 20.49 Å; Cα contacts (8 Å, |Δi|>4): 46; chains: 1; bounding box: 51×28×53 Å

Foldseek 3Di:
DDDPVVVVVCVVVVVVLVVLLVVLQVLLVVLVVADFPPDPPPDDPDDDDPPPDPDGDRDPVSVVSSVVSVVVSVVSVVVVVCVVDVVNPD

Solvent-accessible surface area (backbone atoms only — not comparable to full-atom values): 5439 Å² total; per-residue (Å²): 133,86,64,66,65,65,54,50,51,53,52,51,51,54,50,52,53,50,53,50,43,52,49,30,45,52,48,17,54,53,30,66,65,45,72,30,99,80,68,74,91,82,71,73,100,79,76,94,68,91,82,81,72,89,83,70,68,62,45,66,68,32,51,52,50,16,50,49,25,46,51,53,35,49,51,54,51,51,50,51,50,36,76,69,39,74,90,74,40,136

Organism: NCBI:txid2173173

Mean predicted aligned error: 9.1 Å